Protein AF-A0A6H1RFC4-F1 (afdb_monomer_lite)

Sequence (65 aa):
MLGTEGRPEDGGLVLRQLETEMSDARQYVLWCRAAGNEQAAQLHVVWIDLLLDEWSRCSLTVQQF

pLDDT: mean 87.11, std 17.61, range [39.62, 98.44]

Foldseek 3Di:
DDPPPPDPDLLVVVLVVLVVLLVVLVVQLVVCVVVVNNVSNVVSVVVSVVSVVVSVVSVVVNVVD

Secondary structure (DSSP, 8-state):
------PPP-HHHHHHHHHHHHHHHHHHHHHHHHTT-HHHHHHHHHHHHHHHHHHHHHHHHHHT-

Radius of gyration: 15.81 Å; chains: 1; bounding box: 32×34×40 Å

Structure (mmCIF, N/CA/C/O backbone):
data_AF-A0A6H1RFC4-F1
#
_entry.id   AF-A0A6H1RFC4-F1
#
loop_
_atom_site.group_PDB
_atom_site.id
_atom_site.type_symbol
_atom_site.label_atom_id
_atom_site.label_alt_id
_atom_site.label_comp_id
_atom_site.label_asym_id
_atom_site.label_entity_id
_atom_site.label_seq_id
_atom_site.pdbx_PDB_ins_code
_atom_site.Cartn_x
_atom_site.Cartn_y
_atom_site.Cartn_z
_atom_site.occupancy
_atom_site.B_iso_or_equiv
_atom_site.auth_seq_id
_atom_site.auth_comp_id
_atom_site.auth_asym_id
_atom_site.auth_atom_id
_atom_site.pdbx_PDB_model_num
ATOM 1 N N . MET A 1 1 ? 21.317 27.463 -19.703 1.00 39.62 1 MET A N 1
ATOM 2 C CA . MET A 1 1 ? 20.921 26.742 -18.477 1.00 39.62 1 MET A CA 1
ATOM 3 C C . MET A 1 1 ? 19.850 25.731 -18.847 1.00 39.62 1 MET A C 1
ATOM 5 O O . MET A 1 1 ? 18.943 26.107 -19.573 1.00 39.62 1 MET A O 1
ATOM 9 N N . LEU A 1 2 ? 20.000 24.506 -18.328 1.00 46.22 2 LEU A N 1
ATOM 10 C CA . LEU A 1 2 ? 18.983 23.456 -18.170 1.00 46.22 2 LEU A CA 1
ATOM 11 C C . LEU A 1 2 ? 18.370 22.869 -19.452 1.00 46.22 2 LEU A C 1
ATOM 13 O O . LEU A 1 2 ? 17.191 23.034 -19.736 1.00 46.22 2 LEU A O 1
ATOM 17 N N . GLY A 1 3 ? 19.175 22.072 -20.158 1.00 43.97 3 GLY A N 1
ATOM 18 C CA . GLY A 1 3 ? 18.647 20.849 -20.753 1.00 43.97 3 GLY A CA 1
ATOM 19 C C . GLY A 1 3 ? 18.453 19.841 -19.625 1.00 43.97 3 GLY A C 1
ATOM 20 O O . GLY A 1 3 ? 19.405 19.190 -19.207 1.00 43.97 3 GLY A O 1
ATOM 21 N N . THR A 1 4 ? 17.249 19.756 -19.069 1.00 48.16 4 THR A N 1
ATOM 22 C CA . THR A 1 4 ? 16.830 18.565 -18.324 1.00 48.16 4 THR A CA 1
ATOM 23 C C . THR A 1 4 ? 16.514 17.495 -19.354 1.00 48.16 4 THR A C 1
ATOM 25 O O . THR A 1 4 ? 15.360 17.260 -19.701 1.00 48.16 4 THR A O 1
ATOM 28 N N . GLU A 1 5 ? 17.570 16.887 -19.889 1.00 45.97 5 GLU A N 1
ATOM 29 C CA . GLU A 1 5 ? 17.493 15.539 -20.431 1.00 45.97 5 GLU A CA 1
ATOM 30 C C . GLU A 1 5 ? 17.037 14.665 -19.261 1.00 45.97 5 GLU A C 1
ATOM 32 O O . GLU A 1 5 ? 17.824 14.326 -18.375 1.00 45.97 5 GLU A O 1
ATOM 37 N N . GLY A 1 6 ? 15.728 14.412 -19.184 1.00 44.22 6 GLY A N 1
ATOM 38 C CA . GLY A 1 6 ? 15.181 13.415 -18.284 1.00 44.22 6 GLY A CA 1
ATOM 39 C C . GLY A 1 6 ? 15.862 12.105 -18.636 1.00 44.22 6 GLY A C 1
ATOM 40 O O . GLY A 1 6 ? 15.540 11.495 -19.654 1.00 44.22 6 GLY A O 1
ATOM 41 N N . ARG A 1 7 ? 16.870 11.719 -17.846 1.00 52.25 7 ARG A N 1
ATOM 42 C CA . ARG A 1 7 ? 17.4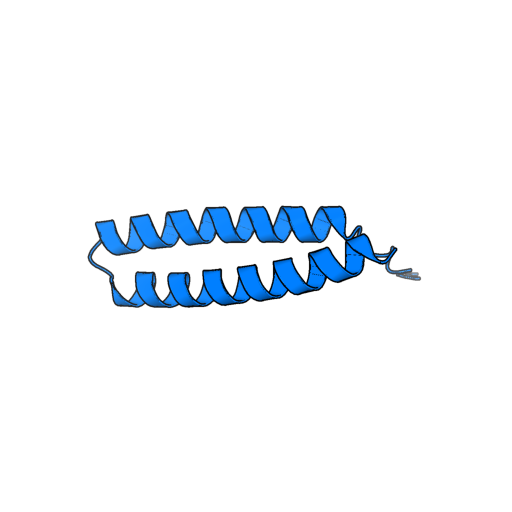05 10.361 -17.887 1.00 52.25 7 ARG A CA 1
ATOM 43 C C . ARG A 1 7 ? 16.197 9.430 -17.815 1.00 52.25 7 ARG A C 1
ATOM 45 O O . ARG A 1 7 ? 15.329 9.708 -16.987 1.00 52.25 7 ARG A O 1
ATOM 52 N N . PRO A 1 8 ? 16.123 8.381 -18.654 1.00 55.66 8 PRO A N 1
ATOM 53 C CA . PRO A 1 8 ? 15.083 7.381 -18.487 1.00 55.66 8 PRO A CA 1
ATOM 54 C C . PRO A 1 8 ? 15.130 6.955 -17.023 1.00 55.66 8 PRO A C 1
ATOM 56 O O . PRO A 1 8 ? 16.197 6.571 -16.533 1.00 55.66 8 PRO A O 1
ATOM 59 N N . GLU A 1 9 ? 14.029 7.170 -16.301 1.00 63.34 9 GLU A N 1
ATOM 60 C CA . GLU A 1 9 ? 13.913 6.683 -14.936 1.00 63.34 9 GLU A CA 1
ATOM 61 C C . GLU A 1 9 ? 14.237 5.195 -14.999 1.00 63.34 9 GLU A C 1
ATOM 63 O O . GLU A 1 9 ? 13.661 4.461 -15.805 1.00 63.34 9 GLU A O 1
ATOM 68 N N . ASP A 1 10 ? 15.248 4.773 -14.240 1.00 80.94 10 ASP A N 1
ATOM 69 C CA . ASP A 1 10 ? 15.606 3.366 -14.167 1.00 80.94 10 ASP A CA 1
ATOM 70 C C . ASP A 1 10 ? 14.363 2.637 -13.660 1.00 80.94 10 ASP A C 1
ATOM 72 O O . ASP A 1 10 ? 13.955 2.816 -12.512 1.00 80.94 10 ASP A O 1
ATOM 76 N N . GLY A 1 11 ? 13.718 1.857 -14.525 1.00 81.62 11 GLY A N 1
ATOM 77 C CA . GLY A 1 11 ? 12.484 1.179 -14.154 1.00 81.62 11 GLY A CA 1
ATOM 78 C C . GLY A 1 11 ? 12.684 0.238 -12.961 1.00 81.62 11 GLY A C 1
ATOM 79 O O . GLY A 1 11 ? 11.757 0.037 -12.181 1.00 81.62 11 GLY A O 1
ATOM 80 N N . GLY A 1 12 ? 13.908 -0.254 -12.730 1.00 85.75 12 GLY A N 1
ATOM 81 C CA . GLY A 1 12 ? 14.260 -0.975 -11.508 1.00 85.75 12 GLY A CA 1
ATOM 82 C C . GLY A 1 12 ? 14.248 -0.094 -10.253 1.00 85.75 12 GLY A C 1
ATOM 83 O O . GLY A 1 12 ? 13.858 -0.563 -9.182 1.00 85.75 12 GLY A O 1
ATOM 84 N N . LEU A 1 13 ? 14.630 1.182 -10.361 1.00 90.00 13 LEU A N 1
ATOM 85 C CA . LEU A 1 13 ? 14.530 2.156 -9.269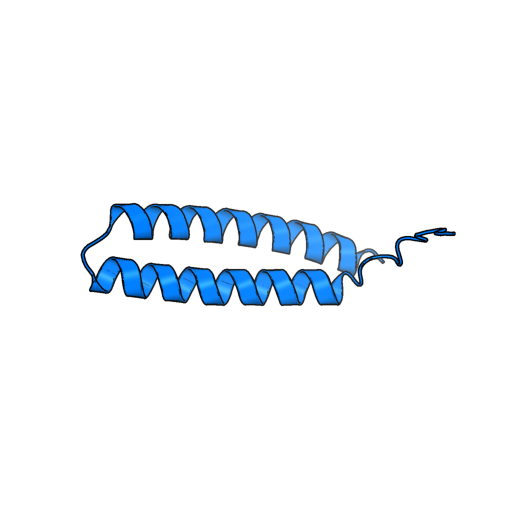 1.00 90.00 13 LEU A CA 1
ATOM 86 C C . LEU A 1 13 ? 13.065 2.453 -8.929 1.00 90.00 13 LEU A C 1
ATOM 88 O O . LEU A 1 13 ? 12.707 2.433 -7.753 1.00 90.00 13 LEU A O 1
ATOM 92 N N . VAL A 1 14 ? 12.222 2.660 -9.946 1.00 90.56 14 VAL A N 1
ATOM 93 C CA . VAL A 1 14 ? 10.780 2.905 -9.766 1.00 90.56 14 VAL A CA 1
ATOM 94 C C . VAL A 1 14 ? 10.110 1.716 -9.072 1.00 90.56 14 VAL A C 1
ATOM 96 O O . VAL A 1 14 ? 9.378 1.899 -8.101 1.00 90.56 14 VAL A O 1
ATOM 99 N N . LEU A 1 15 ? 10.422 0.486 -9.492 1.00 93.62 15 LEU A N 1
ATOM 100 C CA . LEU A 1 15 ? 9.888 -0.726 -8.862 1.00 93.62 15 LEU A CA 1
ATOM 101 C C . LEU A 1 15 ? 10.277 -0.846 -7.383 1.00 93.62 15 LEU A C 1
ATOM 103 O O . LEU A 1 15 ? 9.416 -1.114 -6.546 1.00 93.62 15 LEU A O 1
ATOM 107 N N . ARG A 1 16 ? 11.543 -0.585 -7.038 1.00 94.56 16 ARG A N 1
ATOM 108 C CA . ARG A 1 16 ? 12.002 -0.594 -5.636 1.00 94.56 16 ARG A CA 1
ATOM 109 C C . ARG A 1 16 ? 11.344 0.495 -4.796 1.00 94.56 16 ARG A C 1
ATOM 111 O O . ARG A 1 16 ? 11.102 0.294 -3.604 1.00 94.56 16 ARG A O 1
ATOM 118 N N . GLN A 1 17 ? 11.071 1.650 -5.396 1.00 95.50 17 GLN A N 1
ATOM 119 C CA . GLN A 1 17 ? 10.365 2.724 -4.712 1.00 95.50 17 GLN A CA 1
ATOM 120 C C . GLN A 1 17 ? 8.920 2.316 -4.416 1.00 95.50 17 GLN A C 1
ATOM 122 O O . GLN A 1 17 ? 8.492 2.421 -3.272 1.00 95.50 17 GLN A O 1
ATOM 127 N N . LEU A 1 18 ? 8.210 1.744 -5.391 1.00 96.00 18 LEU A N 1
ATOM 128 C CA . LEU A 1 18 ? 6.861 1.205 -5.188 1.00 96.00 18 LEU A CA 1
ATOM 129 C C . LEU A 1 18 ? 6.827 0.103 -4.114 1.00 96.00 18 LEU A C 1
ATOM 131 O O . LEU A 1 18 ? 5.921 0.080 -3.284 1.00 96.00 18 LEU A O 1
ATOM 135 N N . GLU A 1 19 ? 7.824 -0.784 -4.077 1.00 96.69 19 GLU A N 1
ATOM 136 C CA . GLU A 1 19 ? 7.962 -1.801 -3.021 1.00 96.69 19 GLU A CA 1
ATOM 137 C C . GLU A 1 19 ? 8.134 -1.189 -1.628 1.00 96.69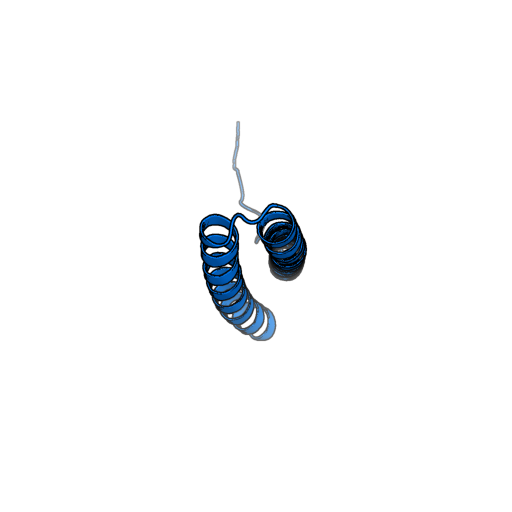 19 GLU A C 1
ATOM 139 O O . GLU A 1 19 ? 7.538 -1.671 -0.659 1.00 96.69 19 GLU A O 1
ATOM 144 N N . THR A 1 20 ? 8.911 -0.110 -1.534 1.00 97.62 20 THR A N 1
ATOM 145 C CA . THR A 1 20 ? 9.122 0.631 -0.286 1.00 97.62 20 THR A CA 1
ATOM 146 C C . THR A 1 20 ? 7.821 1.288 0.178 1.00 97.62 20 THR A C 1
ATOM 148 O O . THR A 1 20 ? 7.391 1.052 1.304 1.00 97.62 20 THR A O 1
ATOM 151 N N . GLU A 1 21 ? 7.131 2.004 -0.712 1.00 97.44 21 GLU A N 1
ATOM 152 C CA . GLU A 1 21 ? 5.837 2.641 -0.425 1.00 97.44 21 GLU A CA 1
ATOM 153 C C . GLU A 1 21 ? 4.777 1.616 0.018 1.00 97.44 21 GLU A C 1
ATOM 155 O O . GLU A 1 21 ? 4.018 1.853 0.959 1.00 97.44 21 GLU A O 1
ATOM 160 N N . MET A 1 22 ? 4.746 0.430 -0.602 1.00 97.94 22 MET A N 1
ATOM 161 C CA . MET A 1 22 ? 3.856 -0.659 -0.182 1.00 97.94 22 MET A CA 1
ATOM 162 C C . MET A 1 22 ? 4.190 -1.181 1.219 1.00 97.94 22 MET A C 1
ATOM 164 O O . MET A 1 22 ? 3.281 -1.495 1.992 1.00 97.94 22 MET A O 1
ATOM 168 N N . SER A 1 23 ? 5.477 -1.313 1.549 1.00 98.00 23 SER A N 1
ATOM 169 C CA . SER A 1 23 ? 5.922 -1.729 2.883 1.00 98.00 23 SER A CA 1
ATOM 170 C C . SER A 1 23 ? 5.506 -0.709 3.945 1.00 98.00 23 SER A C 1
ATOM 172 O O . SER A 1 23 ? 4.928 -1.084 4.970 1.00 98.00 23 SER A O 1
ATOM 174 N N . ASP A 1 24 ? 5.720 0.575 3.673 1.00 98.06 24 ASP A N 1
ATOM 175 C CA . ASP A 1 24 ? 5.376 1.663 4.587 1.00 98.06 24 ASP A CA 1
ATOM 176 C C . ASP A 1 24 ? 3.859 1.753 4.782 1.00 98.06 24 ASP A C 1
ATOM 178 O O . ASP A 1 24 ? 3.370 1.773 5.915 1.00 98.06 24 ASP A O 1
ATOM 182 N N . ALA A 1 25 ? 3.079 1.677 3.701 1.00 97.94 25 ALA A N 1
ATOM 183 C CA . ALA A 1 25 ? 1.622 1.660 3.778 1.00 97.94 25 ALA A CA 1
ATOM 184 C C . ALA A 1 25 ? 1.095 0.487 4.629 1.00 97.94 25 ALA A C 1
ATOM 186 O O . ALA A 1 25 ? 0.164 0.664 5.419 1.00 97.94 25 ALA A O 1
ATOM 187 N N . ARG A 1 26 ? 1.714 -0.702 4.547 1.00 98.31 26 ARG A N 1
ATOM 188 C CA . ARG A 1 26 ? 1.364 -1.845 5.414 1.00 98.31 26 ARG A CA 1
ATOM 189 C C . ARG A 1 26 ? 1.643 -1.552 6.887 1.00 98.31 26 ARG A C 1
ATOM 191 O O . ARG A 1 26 ? 0.827 -1.926 7.731 1.00 98.31 26 ARG A O 1
ATOM 198 N N . GLN A 1 27 ? 2.750 -0.882 7.209 1.00 98.38 27 GLN A N 1
ATOM 199 C CA . GLN A 1 27 ? 3.032 -0.460 8.584 1.00 98.38 27 GLN A CA 1
ATOM 200 C C . GLN A 1 27 ? 1.987 0.541 9.087 1.00 98.38 27 GLN A C 1
ATOM 202 O O . GLN A 1 27 ? 1.467 0.372 10.192 1.00 98.38 27 GLN A O 1
ATOM 207 N N . TYR A 1 28 ? 1.596 1.511 8.256 1.00 97.69 28 TYR A N 1
ATOM 208 C CA . TYR A 1 28 ? 0.542 2.465 8.598 1.00 97.69 28 TYR A CA 1
ATOM 209 C C . TYR A 1 28 ? -0.807 1.792 8.864 1.00 97.69 28 TYR A C 1
ATOM 211 O O . TYR A 1 28 ? -1.461 2.133 9.847 1.00 97.69 28 TYR A O 1
ATOM 219 N N . VAL A 1 29 ? -1.205 0.784 8.076 1.00 98.44 29 VAL A N 1
ATOM 220 C CA . VAL A 1 29 ? -2.423 -0.005 8.352 1.00 98.44 29 VAL A CA 1
ATOM 221 C C . VAL A 1 29 ? -2.374 -0.616 9.754 1.00 98.44 29 VAL A C 1
ATOM 223 O O . VAL A 1 29 ? -3.347 -0.518 10.505 1.00 98.44 29 VAL A O 1
ATOM 226 N N . LEU A 1 30 ? -1.247 -1.232 10.126 1.00 98.44 30 LEU A N 1
ATOM 227 C CA . LEU A 1 30 ? -1.082 -1.846 11.445 1.00 98.44 30 LEU A CA 1
ATOM 228 C C . LEU A 1 30 ? -1.171 -0.805 12.565 1.00 98.44 30 LEU A C 1
ATOM 230 O O . LEU A 1 30 ? -1.856 -1.039 13.561 1.00 98.44 30 LEU A O 1
ATOM 234 N N . TRP A 1 31 ? -0.534 0.354 12.394 1.00 98.44 31 TRP A N 1
ATOM 235 C CA . TRP A 1 31 ? -0.595 1.447 13.364 1.00 98.44 31 TRP A CA 1
ATOM 236 C C . TRP A 1 31 ? -2.001 2.032 13.502 1.00 98.44 31 TRP A C 1
ATOM 238 O O . TRP A 1 31 ? -2.473 2.219 14.623 1.00 98.44 31 TRP A O 1
ATOM 248 N N . CYS A 1 32 ? -2.706 2.264 12.392 1.00 98.31 32 CYS A N 1
ATOM 249 C CA . CYS A 1 32 ? -4.083 2.753 12.410 1.00 98.31 32 CYS A CA 1
ATOM 250 C C . CYS A 1 32 ? -5.011 1.784 13.149 1.00 98.31 32 CYS A C 1
ATOM 252 O O . CYS A 1 32 ? -5.784 2.217 14.003 1.00 98.31 32 CYS A O 1
ATOM 254 N N . ARG A 1 33 ? -4.892 0.476 12.889 1.00 98.19 33 ARG A N 1
ATOM 255 C CA . ARG A 1 33 ? -5.681 -0.552 13.586 1.00 98.19 33 ARG A CA 1
ATOM 256 C C . ARG A 1 33 ? -5.354 -0.630 15.071 1.00 98.19 33 ARG A C 1
ATOM 258 O O . ARG A 1 33 ? -6.268 -0.682 15.888 1.00 98.19 33 ARG A O 1
ATOM 265 N N . ALA A 1 34 ? -4.072 -0.576 15.435 1.00 98.25 34 ALA A N 1
ATOM 266 C CA . ALA A 1 34 ? -3.649 -0.545 16.835 1.00 98.25 34 ALA A CA 1
ATOM 267 C C . ALA A 1 34 ? -4.190 0.689 17.583 1.00 98.25 34 ALA A C 1
ATOM 269 O O . ALA A 1 34 ? -4.509 0.600 18.766 1.00 98.25 34 ALA A O 1
ATOM 270 N N . ALA A 1 35 ? -4.346 1.817 16.887 1.00 98.19 35 ALA A N 1
ATOM 271 C CA . ALA A 1 35 ? -4.951 3.038 17.413 1.00 98.19 35 ALA A CA 1
ATOM 272 C C . ALA A 1 35 ? -6.496 3.049 17.364 1.00 98.19 35 ALA A C 1
ATOM 274 O O . ALA A 1 35 ? -7.107 4.050 17.737 1.00 98.19 35 ALA A O 1
ATOM 275 N N . GLY A 1 36 ? -7.142 1.978 16.887 1.00 98.25 36 GLY A N 1
ATOM 276 C CA . GLY A 1 36 ? -8.599 1.898 16.732 1.00 98.25 36 GLY A CA 1
ATOM 277 C C . GLY A 1 36 ? -9.170 2.749 15.589 1.00 98.25 36 GLY A C 1
ATOM 278 O O . GLY A 1 36 ? -10.381 2.948 15.513 1.00 98.25 36 GLY A O 1
ATOM 279 N N . ASN A 1 37 ? -8.324 3.259 14.691 1.00 98.25 37 ASN A N 1
ATOM 280 C CA . ASN A 1 37 ? -8.727 4.072 13.549 1.00 98.25 37 ASN A CA 1
ATOM 281 C C . ASN A 1 37 ? -8.907 3.207 12.291 1.00 98.25 37 ASN A C 1
ATOM 283 O O . ASN A 1 37 ? -8.084 3.229 11.371 1.00 98.25 37 ASN A O 1
ATOM 287 N N . GLU A 1 38 ? -9.998 2.439 12.246 1.00 98.00 38 GLU A N 1
ATOM 288 C CA . GLU A 1 38 ? -10.258 1.524 11.125 1.00 98.00 38 GLU A CA 1
ATOM 289 C C . GLU A 1 38 ? -10.504 2.270 9.805 1.00 98.00 38 GLU A C 1
ATOM 291 O O . GLU A 1 38 ? -10.128 1.785 8.743 1.00 98.00 38 GLU A O 1
ATOM 296 N N . GLN A 1 39 ? -11.068 3.483 9.845 1.00 97.81 39 GLN A N 1
ATOM 297 C CA . GLN A 1 39 ? -11.307 4.265 8.629 1.00 97.81 39 GLN A CA 1
ATOM 298 C C . GLN A 1 39 ? -9.992 4.675 7.952 1.00 97.81 39 GLN A C 1
ATOM 300 O O . GLN A 1 39 ? -9.853 4.531 6.737 1.00 97.81 39 GLN A O 1
ATOM 305 N N . ALA A 1 40 ? -9.006 5.141 8.726 1.00 97.06 40 ALA A N 1
ATOM 306 C CA . ALA A 1 40 ? -7.683 5.445 8.187 1.00 97.06 40 ALA A CA 1
ATOM 307 C C . ALA A 1 40 ? -6.959 4.179 7.706 1.00 97.06 40 ALA A C 1
ATOM 309 O O . ALA A 1 40 ? -6.321 4.214 6.653 1.00 97.06 40 ALA A O 1
ATOM 310 N N . ALA A 1 41 ? -7.098 3.059 8.424 1.00 98.12 41 ALA A N 1
ATOM 311 C CA . ALA A 1 41 ? -6.549 1.776 7.992 1.00 98.12 41 ALA A CA 1
ATOM 312 C C . ALA A 1 41 ? -7.131 1.347 6.635 1.00 98.12 41 ALA A C 1
ATOM 314 O O . ALA A 1 41 ? -6.382 0.966 5.739 1.00 98.12 41 ALA A O 1
ATOM 315 N N . GLN A 1 42 ? -8.447 1.477 6.450 1.00 98.19 42 GLN A N 1
ATOM 316 C CA . GLN A 1 42 ? -9.122 1.111 5.206 1.00 98.19 42 GLN A CA 1
ATOM 317 C C . GLN A 1 42 ? -8.658 1.959 4.016 1.00 98.19 42 GLN A C 1
ATOM 319 O O . GLN A 1 42 ? -8.484 1.428 2.921 1.00 98.19 42 GLN A O 1
ATOM 324 N N . LEU A 1 43 ? -8.408 3.257 4.219 1.00 97.56 43 LEU A N 1
ATOM 325 C CA . LEU A 1 43 ? -7.838 4.113 3.173 1.00 97.56 43 LEU A CA 1
ATOM 326 C C . LEU A 1 43 ? -6.443 3.637 2.744 1.00 97.56 43 LEU A C 1
ATOM 328 O O . LEU A 1 43 ? -6.157 3.590 1.550 1.00 97.56 43 LEU A O 1
ATOM 332 N N . HIS A 1 44 ? -5.597 3.228 3.693 1.00 97.50 44 HIS A N 1
ATOM 333 C CA . HIS A 1 44 ? -4.263 2.709 3.376 1.00 97.50 44 HIS A CA 1
ATOM 334 C C . HIS A 1 44 ? -4.311 1.324 2.718 1.00 97.50 44 HIS A C 1
ATOM 336 O O . HIS A 1 44 ? -3.445 1.017 1.907 1.00 97.50 44 HIS A O 1
ATOM 342 N N . VAL A 1 45 ? -5.331 0.505 2.996 1.00 97.94 45 VAL A N 1
ATOM 343 C CA . VAL A 1 45 ? -5.563 -0.745 2.250 1.00 97.94 45 VAL A CA 1
ATOM 344 C C . VAL A 1 45 ? -5.847 -0.449 0.776 1.00 97.94 45 VAL A C 1
ATOM 346 O O . VAL A 1 45 ? -5.189 -1.021 -0.086 1.00 97.94 45 VAL A O 1
ATOM 349 N N . VAL A 1 46 ? -6.744 0.498 0.482 1.00 97.81 46 VAL A N 1
ATOM 350 C CA . VAL A 1 46 ? -7.025 0.912 -0.907 1.00 97.81 46 VAL A CA 1
ATOM 351 C C . VAL A 1 46 ? -5.775 1.487 -1.579 1.00 97.81 46 VAL A C 1
ATOM 353 O O . VAL A 1 46 ? -5.526 1.232 -2.753 1.00 97.81 46 VAL A O 1
ATOM 356 N N . TRP A 1 47 ? -4.962 2.241 -0.837 1.00 97.50 47 TRP A N 1
ATOM 357 C CA . TRP A 1 47 ? -3.691 2.753 -1.346 1.00 97.50 47 TRP A CA 1
ATOM 358 C C . TRP A 1 47 ? -2.713 1.634 -1.729 1.00 97.50 47 TRP A C 1
ATOM 360 O O . TRP A 1 47 ? -2.106 1.696 -2.794 1.00 97.50 47 TRP A O 1
ATOM 370 N N . ILE A 1 48 ? -2.607 0.577 -0.915 1.00 98.12 48 ILE A N 1
ATOM 371 C CA . 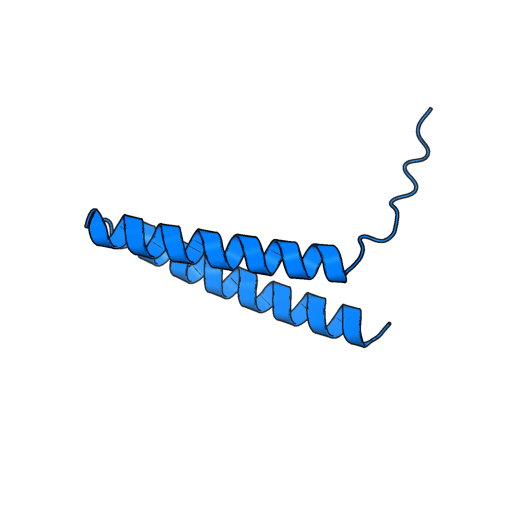ILE A 1 48 ? -1.781 -0.599 -1.233 1.00 98.12 48 ILE A CA 1
ATOM 372 C C . ILE A 1 48 ? -2.252 -1.268 -2.529 1.00 98.12 48 ILE A C 1
ATOM 374 O O . ILE A 1 48 ? -1.412 -1.643 -3.344 1.00 98.12 48 ILE A O 1
ATOM 378 N N . ASP A 1 49 ? -3.563 -1.388 -2.747 1.00 98.06 49 ASP A N 1
ATOM 379 C CA . ASP A 1 49 ? -4.102 -1.982 -3.977 1.00 98.06 49 ASP A CA 1
ATOM 380 C C . ASP A 1 49 ? -3.710 -1.165 -5.222 1.00 98.06 49 ASP A C 1
ATOM 382 O O . ASP A 1 49 ? -3.324 -1.734 -6.243 1.00 98.06 49 ASP A O 1
ATOM 386 N N . LEU A 1 50 ? -3.733 0.169 -5.125 1.00 97.69 50 LEU A N 1
ATOM 387 C CA . LEU A 1 50 ? -3.295 1.060 -6.206 1.00 97.69 50 LEU A CA 1
ATOM 388 C C . LEU A 1 50 ? 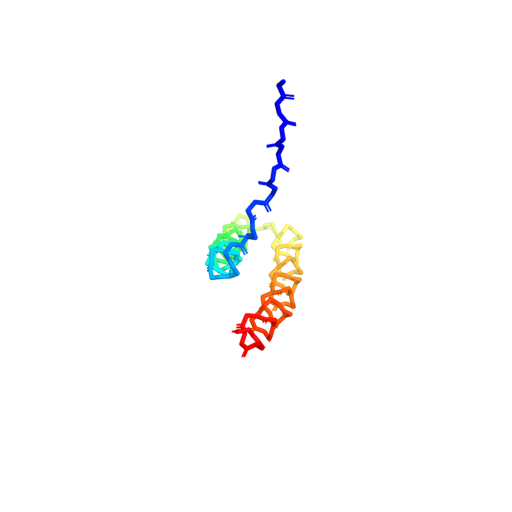-1.788 0.952 -6.478 1.00 97.69 50 LEU A C 1
ATOM 390 O O . LEU A 1 50 ? -1.371 0.936 -7.636 1.00 97.69 50 LEU A O 1
ATOM 394 N N . LEU A 1 51 ? -0.969 0.843 -5.429 1.00 96.88 51 LEU A N 1
ATOM 395 C CA . LEU A 1 51 ? 0.476 0.642 -5.569 1.00 96.88 51 LEU A CA 1
ATOM 396 C C . LEU A 1 51 ? 0.811 -0.715 -6.206 1.00 96.88 51 LEU A C 1
ATOM 398 O O . LEU A 1 51 ? 1.730 -0.797 -7.018 1.00 96.88 51 LEU A O 1
ATOM 402 N N . LEU A 1 52 ? 0.063 -1.771 -5.869 1.00 97.00 52 LEU A N 1
ATOM 403 C CA . LEU A 1 52 ? 0.218 -3.100 -6.471 1.00 97.00 52 LEU A CA 1
ATOM 404 C C . LEU A 1 52 ? -0.129 -3.099 -7.963 1.00 97.00 52 LEU A C 1
ATOM 406 O O . LEU A 1 52 ? 0.572 -3.725 -8.763 1.00 97.00 52 LEU A O 1
ATOM 410 N N . ASP A 1 53 ? -1.197 -2.398 -8.339 1.00 96.94 53 ASP A N 1
ATOM 411 C CA . ASP A 1 53 ?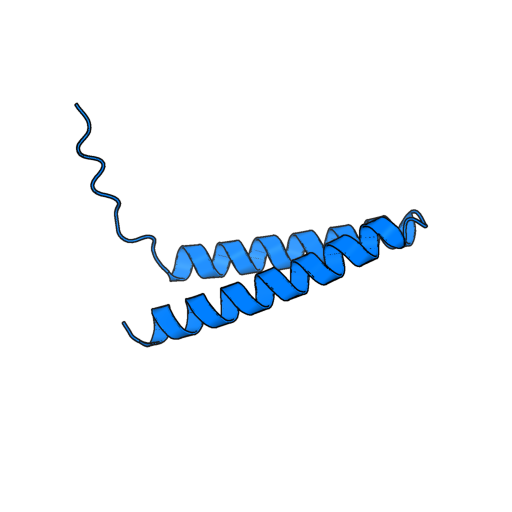 -1.597 -2.216 -9.735 1.00 96.94 53 ASP A CA 1
ATOM 412 C C . ASP A 1 53 ? -0.513 -1.464 -10.527 1.00 96.94 53 ASP A C 1
ATOM 414 O O . ASP A 1 53 ? -0.091 -1.916 -11.594 1.00 96.94 53 ASP A O 1
ATOM 418 N N . GLU A 1 54 ? 0.035 -0.381 -9.967 1.00 94.44 54 GLU A N 1
ATOM 419 C CA . GLU A 1 54 ? 1.131 0.362 -10.599 1.00 94.44 54 GLU A CA 1
ATOM 420 C C . GLU A 1 54 ? 2.416 -0.466 -10.707 1.00 94.44 54 GLU A C 1
ATOM 422 O O . GLU A 1 54 ? 3.007 -0.541 -11.782 1.00 94.44 54 GLU A O 1
ATOM 427 N N . TRP A 1 55 ? 2.819 -1.173 -9.648 1.00 94.62 55 TRP A N 1
ATOM 428 C CA . TRP A 1 55 ? 3.990 -2.058 -9.687 1.00 94.62 55 TRP A CA 1
ATOM 429 C C . TRP A 1 55 ? 3.836 -3.143 -10.759 1.00 94.62 55 TRP A C 1
ATOM 431 O O . TRP A 1 55 ? 4.780 -3.451 -11.492 1.00 94.62 55 TRP A O 1
ATOM 441 N N . SER A 1 56 ? 2.627 -3.686 -10.918 1.00 93.56 56 SER A N 1
ATOM 442 C CA . SER A 1 56 ? 2.321 -4.662 -11.967 1.00 93.56 56 SER A CA 1
ATOM 443 C C . SER A 1 56 ? 2.484 -4.055 -13.367 1.00 93.56 56 SER A C 1
ATOM 445 O O . SER A 1 56 ? 3.103 -4.672 -14.232 1.00 93.56 56 SER A O 1
ATOM 447 N N . ARG A 1 57 ? 2.018 -2.820 -13.596 1.00 92.25 57 ARG A N 1
ATOM 448 C CA . ARG A 1 57 ? 2.230 -2.104 -14.869 1.00 92.25 57 ARG A CA 1
ATOM 449 C C . ARG A 1 57 ? 3.705 -1.800 -15.142 1.00 92.25 57 ARG A C 1
ATOM 451 O O . ARG A 1 57 ? 4.194 -2.043 -16.250 1.00 92.25 57 ARG A O 1
ATOM 458 N N . CYS A 1 58 ? 4.422 -1.289 -14.144 1.00 90.31 58 CYS A N 1
ATOM 459 C CA . CYS A 1 58 ? 5.839 -0.957 -14.264 1.00 90.31 58 CYS A CA 1
ATOM 460 C C . CYS A 1 58 ? 6.686 -2.206 -14.525 1.00 90.31 58 CYS A C 1
ATOM 462 O O . CYS A 1 58 ? 7.565 -2.180 -15.383 1.00 90.31 58 CYS A O 1
ATOM 464 N N . SER A 1 59 ? 6.408 -3.316 -13.837 1.00 89.62 59 SER A N 1
ATOM 465 C CA . SER A 1 59 ? 7.203 -4.544 -13.959 1.00 89.62 59 SER A CA 1
ATOM 466 C C . SER A 1 59 ? 7.078 -5.169 -15.344 1.00 89.62 59 SER A C 1
ATOM 468 O O . SER A 1 59 ? 8.084 -5.585 -15.916 1.00 89.62 59 SER A O 1
ATOM 470 N N . LEU A 1 60 ? 5.878 -5.143 -15.932 1.00 87.12 60 LEU A N 1
ATOM 471 C CA . LEU A 1 60 ? 5.658 -5.561 -17.316 1.00 87.12 60 LEU A CA 1
ATOM 472 C C . LEU A 1 60 ? 6.410 -4.675 -18.312 1.00 87.12 60 LEU A C 1
ATOM 474 O O . LEU A 1 60 ? 6.948 -5.185 -19.289 1.00 87.12 60 LEU A O 1
ATOM 478 N N . THR A 1 61 ? 6.470 -3.368 -18.055 1.00 79.94 61 THR A N 1
ATOM 479 C CA . THR A 1 61 ? 7.204 -2.424 -18.908 1.00 79.94 61 THR A CA 1
ATOM 480 C C . THR A 1 61 ? 8.706 -2.699 -18.840 1.00 79.94 61 THR A C 1
ATOM 482 O O . THR A 1 61 ? 9.344 -2.827 -19.876 1.00 79.94 61 THR A O 1
ATOM 485 N N . VAL A 1 62 ? 9.264 -2.886 -17.640 1.00 77.00 62 VAL A N 1
ATOM 486 C CA . VAL A 1 62 ? 10.693 -3.195 -17.441 1.00 77.00 62 VAL A CA 1
ATOM 487 C C . VAL A 1 62 ? 11.094 -4.539 -18.046 1.00 77.00 62 VAL A C 1
ATOM 489 O O . VAL A 1 62 ? 12.202 -4.661 -18.542 1.00 77.00 62 VAL A O 1
ATOM 492 N N . GLN A 1 63 ? 10.213 -5.542 -18.040 1.00 70.12 63 GLN A N 1
ATOM 493 C CA . GLN A 1 63 ? 10.491 -6.849 -18.651 1.00 70.12 63 GLN A CA 1
ATOM 494 C C . GLN A 1 63 ? 10.475 -6.837 -20.188 1.00 70.12 63 GLN A C 1
ATOM 496 O O . GLN A 1 63 ? 10.945 -7.792 -20.805 1.00 70.12 63 GLN A O 1
ATOM 501 N N . GLN A 1 64 ? 9.891 -5.808 -20.808 1.00 66.25 64 GLN A N 1
ATOM 502 C CA . GLN A 1 64 ? 9.780 -5.681 -22.266 1.00 66.25 64 GLN A CA 1
ATOM 503 C C . GLN A 1 64 ? 10.943 -4.901 -22.901 1.00 66.25 64 GLN A C 1
ATOM 505 O O . GLN A 1 64 ? 11.020 -4.848 -24.131 1.00 66.25 64 GLN A O 1
ATOM 510 N N . PHE A 1 65 ? 11.836 -4.331 -22.087 1.00 54.16 65 PHE A N 1
ATOM 511 C CA . PHE A 1 65 ? 13.059 -3.636 -22.499 1.00 54.16 65 PHE A CA 1
ATOM 512 C C . PHE A 1 65 ? 14.307 -4.409 -22.061 1.00 54.16 65 PHE A C 1
ATOM 514 O O . PHE A 1 65 ? 15.337 -4.264 -22.758 1.00 54.16 65 PHE A O 1
#